Protein AF-A0A7X9L9M0-F1 (afdb_monomer_lite)

pLDDT: mean 81.58, std 21.86, range [38.03, 98.25]

Foldseek 3Di:
DLVVLLVVCVVQCLCVLAPPVCSVVLSVVLSVQCVVPHCLVVCCVVVVDDDPVSVVVSVVSSVVSLVVDDGPDPDRSPPDPDDDPPDPPPPDPDDDDDDDDD

Structure (mmCIF, N/CA/C/O backbone):
data_AF-A0A7X9L9M0-F1
#
_entry.id   AF-A0A7X9L9M0-F1
#
loop_
_atom_site.group_PDB
_atom_site.id
_atom_site.type_symbol
_atom_site.label_atom_id
_atom_site.label_alt_id
_atom_site.label_comp_id
_atom_site.label_asym_id
_atom_site.label_entity_id
_atom_site.label_seq_id
_atom_site.pdbx_PDB_ins_code
_atom_site.Cartn_x
_atom_site.Cartn_y
_atom_site.Cartn_z
_atom_site.occupancy
_atom_site.B_iso_or_equiv
_atom_site.auth_seq_id
_atom_site.auth_comp_id
_atom_site.auth_asym_id
_atom_site.auth_atom_id
_atom_site.pdbx_PDB_model_num
ATOM 1 N N . ALA A 1 1 ? -11.531 -2.804 0.227 1.00 92.25 1 ALA A N 1
ATOM 2 C CA . ALA A 1 1 ? -10.398 -1.998 0.720 1.00 92.25 1 ALA A CA 1
ATOM 3 C C . ALA A 1 1 ? -9.266 -1.910 -0.302 1.00 92.25 1 ALA A C 1
ATOM 5 O O . ALA A 1 1 ? -8.718 -0.835 -0.474 1.00 92.25 1 ALA A O 1
ATOM 6 N N . ASP A 1 2 ? -8.964 -2.988 -1.027 1.00 95.25 2 ASP A N 1
ATOM 7 C CA . ASP A 1 2 ? -7.840 -3.070 -1.977 1.00 95.25 2 ASP A CA 1
ATOM 8 C C . ASP A 1 2 ? -7.785 -1.918 -2.985 1.00 95.25 2 ASP A C 1
ATOM 10 O O . ASP A 1 2 ? -6.754 -1.277 -3.147 1.00 95.25 2 ASP A O 1
ATOM 14 N N . GLN A 1 3 ? -8.923 -1.606 -3.609 1.00 95.88 3 GLN A N 1
ATOM 15 C CA . GLN A 1 3 ? -9.026 -0.510 -4.574 1.00 95.88 3 GLN A CA 1
ATOM 16 C C . GLN A 1 3 ? -8.782 0.864 -3.936 1.00 95.88 3 GLN A C 1
ATOM 18 O O . GLN A 1 3 ? -8.210 1.734 -4.580 1.00 95.88 3 GLN A O 1
ATOM 23 N N . VAL A 1 4 ? -9.166 1.054 -2.668 1.00 96.38 4 VAL A N 1
ATOM 24 C CA . VAL A 1 4 ? -8.930 2.312 -1.942 1.00 96.38 4 VAL A CA 1
ATOM 25 C C . VAL A 1 4 ? -7.430 2.519 -1.763 1.00 96.38 4 VAL A C 1
ATOM 27 O O . VAL A 1 4 ? -6.913 3.574 -2.111 1.00 96.38 4 VAL A O 1
ATOM 30 N N . VAL A 1 5 ? -6.725 1.480 -1.304 1.00 96.94 5 VAL A N 1
ATOM 31 C CA . VAL A 1 5 ? -5.269 1.521 -1.134 1.00 96.94 5 VAL A CA 1
ATOM 32 C C . VAL A 1 5 ? -4.554 1.699 -2.472 1.00 96.94 5 VAL A C 1
ATOM 34 O O . VAL A 1 5 ? -3.665 2.536 -2.556 1.00 96.94 5 VAL A O 1
ATOM 37 N N . SER A 1 6 ? -4.939 0.953 -3.512 1.00 96.12 6 SER A N 1
ATOM 38 C CA . SER A 1 6 ? -4.292 1.022 -4.829 1.00 96.12 6 SER A CA 1
ATOM 39 C C . SER A 1 6 ? -4.426 2.407 -5.473 1.00 96.12 6 SER A C 1
ATOM 41 O O . SER A 1 6 ? -3.427 3.022 -5.848 1.00 96.12 6 SER A O 1
ATOM 43 N N . VAL A 1 7 ? -5.648 2.949 -5.519 1.00 96.25 7 VAL A N 1
ATOM 44 C CA . VAL A 1 7 ? -5.907 4.276 -6.095 1.00 96.25 7 VAL A CA 1
ATOM 45 C C . VAL A 1 7 ? -5.212 5.364 -5.284 1.00 96.25 7 VAL A C 1
ATOM 47 O O . VAL A 1 7 ? -4.556 6.229 -5.860 1.00 96.25 7 VAL A O 1
ATOM 50 N N . TRP A 1 8 ? -5.312 5.314 -3.954 1.00 97.00 8 TRP A N 1
ATOM 51 C CA .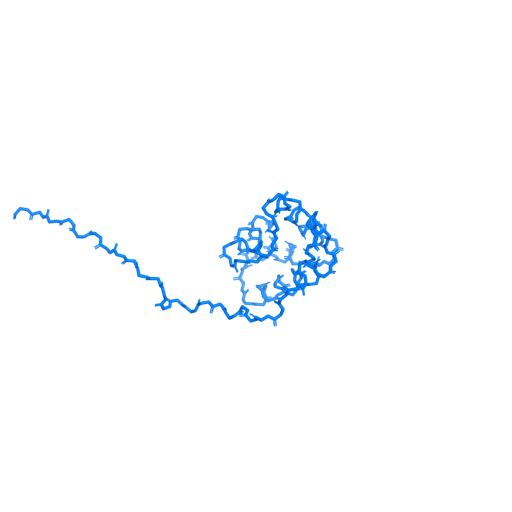 TRP A 1 8 ? -4.649 6.292 -3.098 1.00 97.00 8 TRP A CA 1
ATOM 52 C C . TRP A 1 8 ? -3.124 6.233 -3.252 1.00 97.00 8 TRP A C 1
ATOM 54 O O . TRP A 1 8 ? -2.492 7.275 -3.409 1.00 97.00 8 TRP A O 1
ATOM 64 N N . ALA A 1 9 ? -2.533 5.036 -3.279 1.00 96.62 9 ALA A N 1
ATOM 65 C CA . ALA A 1 9 ? -1.093 4.865 -3.442 1.00 96.62 9 ALA A CA 1
ATOM 66 C C . ALA A 1 9 ? -0.601 5.403 -4.794 1.00 96.62 9 ALA A C 1
ATOM 68 O O . ALA A 1 9 ? 0.412 6.100 -4.839 1.00 96.62 9 ALA A O 1
ATOM 69 N N . GLY A 1 10 ? -1.341 5.134 -5.874 1.00 94.00 10 GLY A N 1
ATOM 70 C CA . GLY A 1 10 ? -1.026 5.650 -7.205 1.00 94.00 10 GLY A CA 1
ATOM 71 C C . GLY A 1 10 ? -1.130 7.174 -7.303 1.00 94.00 10 GLY A C 1
ATOM 72 O O . GLY A 1 10 ? -0.239 7.807 -7.856 1.00 94.00 10 GLY A O 1
ATOM 73 N N . ILE A 1 11 ? -2.175 7.783 -6.731 1.00 95.88 11 ILE A N 1
ATOM 74 C CA . ILE A 1 11 ? -2.365 9.248 -6.758 1.00 95.88 11 ILE A CA 1
ATOM 75 C C . ILE A 1 11 ? -1.295 9.977 -5.932 1.00 95.88 11 ILE A C 1
ATOM 77 O O . ILE A 1 11 ? -0.877 11.067 -6.306 1.00 95.88 11 ILE A O 1
ATOM 81 N N . ASN A 1 12 ? -0.831 9.377 -4.833 1.00 96.25 12 ASN A N 1
ATOM 82 C CA . ASN A 1 12 ? 0.183 9.969 -3.952 1.00 96.25 12 ASN A CA 1
ATOM 83 C C . ASN A 1 12 ? 1.630 9.622 -4.362 1.00 96.25 12 ASN A C 1
ATOM 85 O O . ASN A 1 12 ? 2.550 9.795 -3.565 1.00 96.25 12 ASN A O 1
ATOM 89 N N . GLY A 1 13 ? 1.846 9.110 -5.580 1.00 95.12 13 GLY A N 1
ATOM 90 C CA . GLY A 1 13 ? 3.185 8.870 -6.135 1.00 95.12 13 GLY A CA 1
ATOM 91 C C . GLY A 1 13 ? 3.944 7.700 -5.502 1.00 95.12 13 GLY A C 1
ATOM 92 O O . GLY A 1 13 ? 5.148 7.537 -5.693 1.00 95.12 13 GLY A O 1
ATOM 93 N N . HIS A 1 14 ? 3.273 6.824 -4.747 1.00 95.88 14 HIS A N 1
ATOM 94 C CA . HIS A 1 14 ? 3.950 5.702 -4.093 1.00 95.88 14 HIS A CA 1
ATOM 95 C C . HIS A 1 14 ? 4.454 4.634 -5.073 1.00 95.88 14 HIS A C 1
ATOM 97 O O . HIS A 1 14 ? 5.205 3.755 -4.647 1.00 95.88 14 HIS A O 1
ATOM 103 N N . PHE A 1 15 ? 4.064 4.690 -6.348 1.00 94.31 15 PHE A N 1
ATOM 104 C CA . PHE A 1 15 ? 4.531 3.784 -7.402 1.00 94.31 15 PHE A CA 1
ATOM 105 C C . PHE A 1 15 ? 5.556 4.437 -8.349 1.00 94.31 15 PHE A C 1
ATOM 107 O O . PHE A 1 15 ? 6.015 3.770 -9.271 1.00 94.31 15 PHE A O 1
ATOM 114 N N . ASP A 1 16 ? 5.939 5.701 -8.132 1.00 93.25 16 ASP A N 1
ATOM 115 C CA . ASP A 1 16 ? 6.744 6.481 -9.091 1.00 93.25 16 ASP A CA 1
ATOM 116 C C . ASP A 1 16 ? 8.186 5.973 -9.254 1.00 93.25 16 ASP A C 1
ATOM 118 O O . ASP A 1 16 ? 8.812 6.162 -10.296 1.00 93.25 16 ASP A O 1
ATOM 122 N N . ASP A 1 17 ? 8.715 5.290 -8.242 1.00 90.88 17 ASP A N 1
ATOM 123 C CA . ASP A 1 17 ? 10.021 4.624 -8.255 1.00 90.88 17 ASP A CA 1
ATOM 124 C C . ASP A 1 17 ? 9.976 3.212 -8.862 1.00 90.88 17 ASP A C 1
ATOM 126 O O . ASP A 1 17 ? 11.021 2.593 -9.078 1.00 90.88 17 ASP A O 1
ATOM 130 N N . VAL A 1 18 ? 8.783 2.682 -9.149 1.00 92.00 18 VAL A N 1
ATOM 131 C CA . VAL A 1 18 ? 8.599 1.346 -9.717 1.00 92.00 18 VAL A CA 1
ATOM 132 C C . VAL A 1 18 ? 8.650 1.428 -11.246 1.00 92.00 18 VAL A C 1
ATOM 134 O O . VAL A 1 18 ? 7.882 2.179 -11.851 1.00 92.00 18 VAL A O 1
ATOM 137 N N . PRO A 1 19 ? 9.496 0.627 -11.927 1.00 92.50 19 PRO A N 1
ATOM 138 C CA . PRO A 1 19 ? 9.495 0.573 -13.385 1.00 92.50 19 PRO A CA 1
ATOM 139 C C . PRO A 1 19 ? 8.099 0.267 -13.933 1.00 92.50 19 PRO A C 1
ATOM 141 O O . PRO A 1 19 ? 7.436 -0.645 -13.448 1.00 92.50 19 PRO A O 1
ATOM 144 N N . VAL A 1 20 ? 7.678 0.960 -14.997 1.00 93.50 20 VAL A N 1
ATOM 145 C CA . VAL A 1 20 ? 6.329 0.812 -15.588 1.00 93.50 20 VAL A CA 1
ATOM 146 C C . VAL A 1 20 ? 5.968 -0.651 -15.880 1.00 93.50 20 VAL A C 1
ATOM 148 O O . VAL A 1 20 ? 4.841 -1.074 -15.633 1.00 93.50 20 VAL A O 1
ATOM 151 N N . ALA A 1 21 ? 6.932 -1.445 -16.358 1.00 93.62 21 ALA A N 1
ATOM 152 C CA . ALA A 1 21 ? 6.744 -2.870 -16.643 1.00 93.62 21 ALA A CA 1
ATOM 153 C C . ALA A 1 21 ? 6.432 -3.720 -15.393 1.00 93.62 21 ALA A C 1
ATOM 155 O O . ALA A 1 21 ? 5.870 -4.806 -15.515 1.00 93.62 21 ALA A O 1
ATOM 156 N N . ASP A 1 22 ? 6.779 -3.225 -14.205 1.00 95.75 22 ASP A N 1
ATOM 157 C CA . ASP A 1 22 ? 6.606 -3.894 -12.921 1.00 95.75 22 ASP A CA 1
ATOM 158 C C . ASP A 1 22 ? 5.427 -3.364 -12.100 1.00 95.75 22 ASP A C 1
ATOM 160 O O . ASP A 1 22 ? 5.055 -4.028 -11.138 1.00 95.75 22 ASP A O 1
ATOM 164 N N . VAL A 1 23 ? 4.809 -2.232 -12.459 1.00 94.75 23 VAL A N 1
ATOM 165 C CA . VAL A 1 23 ? 3.778 -1.571 -11.628 1.00 94.75 23 VAL A CA 1
ATOM 166 C C . VAL A 1 23 ? 2.623 -2.508 -11.273 1.00 94.75 23 VAL A C 1
ATOM 168 O O . VAL A 1 23 ? 2.274 -2.635 -10.104 1.00 94.75 23 VAL A O 1
ATOM 171 N N . LEU A 1 24 ? 2.071 -3.234 -12.250 1.00 96.06 24 LEU A N 1
ATOM 172 C CA . LEU A 1 24 ? 0.961 -4.167 -12.000 1.00 96.06 24 LEU A CA 1
ATOM 173 C C . LEU A 1 24 ? 1.373 -5.336 -11.092 1.00 96.06 24 LEU A C 1
ATOM 175 O O . LEU A 1 24 ? 0.590 -5.807 -10.268 1.00 96.06 24 LEU A O 1
ATOM 179 N N . ARG A 1 25 ? 2.617 -5.810 -11.231 1.00 96.62 25 ARG A N 1
ATOM 180 C CA . ARG A 1 25 ? 3.172 -6.869 -10.380 1.00 96.62 25 ARG A CA 1
ATOM 181 C C . ARG A 1 25 ? 3.396 -6.354 -8.961 1.00 96.62 25 ARG A C 1
ATOM 183 O O . ARG A 1 25 ? 3.001 -7.018 -8.009 1.00 96.62 25 ARG A O 1
ATOM 190 N N . PHE A 1 26 ? 3.972 -5.164 -8.836 1.00 96.81 26 PHE A N 1
ATOM 191 C CA . PHE A 1 26 ? 4.181 -4.479 -7.569 1.00 96.81 26 PHE A CA 1
ATOM 192 C C . PHE A 1 26 ? 2.863 -4.267 -6.823 1.00 96.81 26 PHE A C 1
ATOM 194 O O . PHE A 1 26 ? 2.770 -4.646 -5.662 1.00 96.81 26 PHE A O 1
ATOM 201 N N . GLU A 1 27 ? 1.832 -3.736 -7.485 1.00 97.19 27 GLU A N 1
ATOM 202 C CA . GLU A 1 27 ? 0.503 -3.541 -6.895 1.00 97.19 27 GLU A CA 1
ATOM 203 C C . GLU A 1 27 ? -0.080 -4.866 -6.388 1.00 97.19 27 GLU A C 1
ATOM 205 O O . GLU A 1 27 ? -0.502 -4.965 -5.234 1.00 97.19 27 GLU A O 1
ATOM 210 N N . SER A 1 28 ? -0.072 -5.907 -7.227 1.00 97.94 28 SER A N 1
ATOM 211 C CA . SER A 1 28 ? -0.603 -7.218 -6.850 1.00 97.94 28 SER A CA 1
ATOM 212 C C . SER A 1 28 ? 0.130 -7.811 -5.645 1.00 97.94 28 SER A C 1
ATOM 214 O O . SER A 1 28 ? -0.510 -8.348 -4.740 1.00 97.94 28 SER A O 1
ATOM 216 N N . GLU A 1 29 ? 1.461 -7.733 -5.625 1.00 97.75 29 GLU A N 1
ATOM 217 C CA . GLU A 1 29 ? 2.281 -8.249 -4.530 1.00 97.75 29 GLU A CA 1
ATOM 218 C C . GLU A 1 29 ? 2.154 -7.398 -3.255 1.00 97.75 29 GLU A C 1
ATOM 220 O O . GLU A 1 29 ? 2.113 -7.959 -2.160 1.00 97.75 29 GLU A O 1
ATOM 225 N N . LEU A 1 30 ? 2.011 -6.074 -3.374 1.00 97.88 30 LEU A N 1
ATOM 226 C CA . LEU A 1 30 ? 1.732 -5.173 -2.254 1.00 97.88 30 LEU A CA 1
ATOM 227 C C . LEU A 1 30 ? 0.384 -5.508 -1.611 1.00 97.88 30 LEU A C 1
ATOM 229 O O . LEU A 1 30 ? 0.297 -5.648 -0.393 1.00 97.88 30 LEU A O 1
ATOM 233 N N . LEU A 1 31 ? -0.675 -5.668 -2.409 1.00 98.19 31 LEU A N 1
ATOM 234 C CA . LEU A 1 31 ? -1.993 -6.042 -1.892 1.00 98.19 31 LEU A CA 1
ATOM 235 C C . LEU A 1 31 ? -1.945 -7.409 -1.201 1.00 98.19 31 LEU A C 1
ATOM 237 O O . LEU A 1 31 ? -2.523 -7.588 -0.130 1.00 98.19 31 LEU A O 1
ATOM 241 N N . ASP A 1 32 ? -1.204 -8.360 -1.765 1.00 98.25 32 ASP A N 1
ATOM 242 C CA . ASP A 1 32 ? -0.960 -9.653 -1.130 1.00 98.25 32 ASP A CA 1
ATOM 243 C C . ASP A 1 32 ? -0.167 -9.544 0.175 1.00 98.25 32 ASP A C 1
ATOM 245 O O . ASP A 1 32 ? -0.482 -10.249 1.138 1.00 98.25 32 ASP A O 1
ATOM 249 N N . TYR A 1 33 ? 0.837 -8.669 0.233 1.00 97.88 33 TYR A N 1
ATOM 250 C CA . TYR A 1 33 ? 1.582 -8.369 1.452 1.00 97.88 33 TYR A CA 1
ATOM 251 C C . TYR A 1 33 ? 0.644 -7.834 2.534 1.00 97.88 33 TYR A C 1
ATOM 253 O O . TYR A 1 33 ? 0.601 -8.395 3.630 1.00 97.88 33 TYR A O 1
ATOM 261 N N . LEU A 1 34 ? -0.171 -6.827 2.209 1.00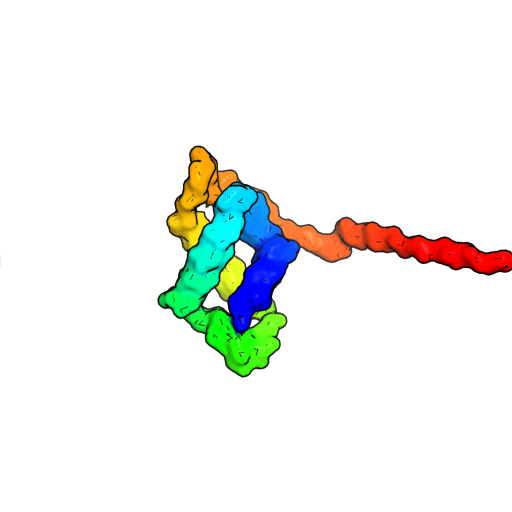 97.69 34 LEU A N 1
ATOM 262 C CA . LEU A 1 34 ? -1.136 -6.233 3.134 1.00 97.69 34 LEU A CA 1
ATOM 263 C C . LEU A 1 34 ? -2.119 -7.280 3.668 1.00 97.69 34 LEU A C 1
ATOM 265 O O . LEU A 1 34 ? -2.284 -7.395 4.877 1.00 97.69 34 LEU A O 1
ATOM 269 N N . ARG A 1 35 ? -2.688 -8.130 2.800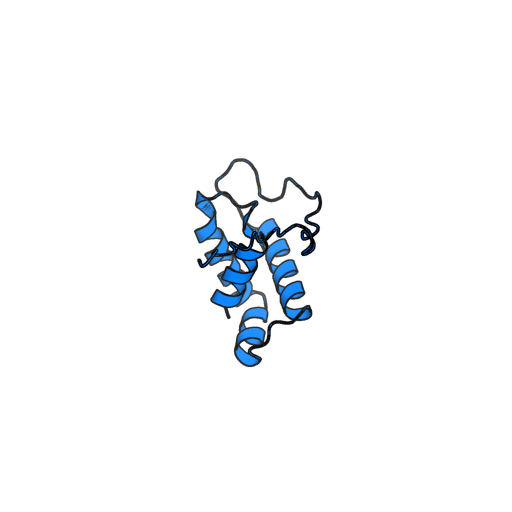 1.00 97.56 35 ARG A N 1
ATOM 270 C CA . ARG A 1 35 ? -3.608 -9.207 3.219 1.00 97.56 35 ARG A CA 1
ATOM 271 C C . ARG A 1 35 ? -2.975 -10.204 4.193 1.00 97.56 35 ARG A C 1
ATOM 273 O O . ARG A 1 35 ? -3.680 -10.788 5.009 1.00 97.56 35 ARG A O 1
ATOM 280 N N . ARG A 1 36 ? -1.673 -10.476 4.062 1.00 97.31 36 ARG A N 1
ATOM 281 C CA . ARG A 1 36 ? -0.983 -11.536 4.823 1.00 97.31 36 ARG A CA 1
ATOM 282 C C . ARG A 1 36 ? -0.248 -11.025 6.059 1.00 97.31 36 ARG A C 1
ATOM 284 O O . ARG A 1 36 ? 0.109 -11.837 6.913 1.00 97.31 36 ARG A O 1
ATOM 291 N N . ARG A 1 37 ? 0.082 -9.733 6.114 1.00 95.88 37 ARG A N 1
ATOM 292 C CA . ARG A 1 37 ? 1.018 -9.168 7.099 1.00 95.88 37 ARG A CA 1
ATOM 293 C C . ARG A 1 37 ? 0.428 -8.047 7.941 1.00 95.88 37 ARG A C 1
ATOM 295 O O . ARG A 1 37 ? 1.028 -7.728 8.963 1.00 95.88 37 ARG A O 1
ATOM 302 N N . THR A 1 38 ? -0.705 -7.471 7.548 1.00 97.00 38 THR A N 1
ATOM 303 C CA . THR A 1 38 ? -1.334 -6.358 8.265 1.00 97.00 38 THR A CA 1
ATOM 304 C C . THR A 1 38 ? -2.837 -6.581 8.424 1.00 97.00 38 THR A C 1
ATOM 306 O O . THR A 1 38 ? -3.411 -7.520 7.877 1.00 97.00 38 THR A O 1
ATOM 309 N N . ASP A 1 39 ? -3.471 -5.710 9.201 1.00 96.88 39 ASP A N 1
ATOM 310 C CA . ASP A 1 39 ? -4.918 -5.608 9.397 1.00 96.88 39 ASP A CA 1
ATOM 311 C C . ASP A 1 39 ? -5.533 -4.418 8.635 1.00 96.88 39 ASP A C 1
ATOM 313 O O . ASP A 1 39 ? -6.743 -4.216 8.673 1.00 96.88 39 ASP A O 1
ATOM 317 N N . ILE A 1 40 ? -4.726 -3.654 7.891 1.00 97.12 40 ILE A N 1
ATOM 318 C CA . ILE A 1 40 ? -5.129 -2.413 7.209 1.00 97.12 40 ILE A CA 1
ATOM 319 C C . ILE A 1 40 ? -6.357 -2.631 6.318 1.00 97.12 40 ILE A C 1
ATOM 321 O O . ILE A 1 40 ? -7.325 -1.875 6.377 1.00 97.12 40 ILE A O 1
ATOM 325 N N . LEU A 1 41 ? -6.343 -3.683 5.491 1.00 97.38 41 LEU A N 1
ATOM 326 C CA . LEU A 1 41 ? -7.434 -3.946 4.551 1.00 97.38 41 LEU A CA 1
ATOM 327 C C . LEU A 1 41 ? -8.733 -4.343 5.265 1.00 97.38 41 LEU A C 1
ATOM 329 O O . LEU A 1 41 ? -9.806 -3.937 4.816 1.00 97.38 41 LEU A O 1
ATOM 333 N N . SER A 1 42 ? -8.651 -5.095 6.368 1.00 97.12 42 SER A N 1
ATOM 334 C CA . SER A 1 42 ? -9.814 -5.400 7.212 1.00 97.12 42 SER A CA 1
ATOM 335 C C . SER A 1 42 ? -10.326 -4.150 7.919 1.00 97.12 42 SER A C 1
ATOM 337 O O . SER A 1 42 ? -11.515 -3.868 7.833 1.00 97.12 42 SER A O 1
ATOM 339 N N . THR A 1 43 ? -9.443 -3.339 8.505 1.00 96.00 43 THR A N 1
ATOM 340 C CA . THR A 1 43 ? -9.808 -2.092 9.191 1.00 96.00 43 THR A CA 1
ATOM 341 C C . THR A 1 43 ? -10.547 -1.138 8.257 1.00 96.00 43 THR A C 1
ATOM 343 O O . THR A 1 43 ? -11.617 -0.641 8.604 1.00 96.00 43 THR A O 1
ATOM 346 N N . ILE A 1 44 ? -10.053 -0.937 7.031 1.00 96.50 44 ILE A N 1
ATOM 347 C CA . ILE A 1 44 ? -10.735 -0.107 6.025 1.00 96.50 44 ILE A CA 1
ATOM 348 C C . ILE A 1 44 ? -12.087 -0.719 5.636 1.00 96.50 44 ILE A C 1
ATOM 350 O O . ILE A 1 44 ? -13.066 0.003 5.465 1.00 96.50 44 ILE A O 1
ATOM 354 N N . ALA A 1 45 ? -12.161 -2.043 5.463 1.00 95.69 45 ALA A N 1
ATOM 355 C CA . ALA A 1 45 ? -13.397 -2.710 5.057 1.00 95.69 45 ALA A CA 1
ATOM 356 C C . ALA A 1 45 ? -14.488 -2.662 6.139 1.00 95.69 45 ALA A C 1
ATOM 358 O O . ALA A 1 45 ? -15.664 -2.540 5.805 1.00 95.69 45 ALA A O 1
ATOM 359 N N . GLU A 1 46 ? -14.103 -2.759 7.410 1.00 96.38 46 GLU A N 1
ATOM 360 C CA . GLU A 1 46 ? -15.017 -2.765 8.553 1.00 96.38 46 GLU A CA 1
ATOM 361 C C . GLU A 1 46 ? -15.464 -1.357 8.948 1.00 96.38 46 GLU A C 1
ATOM 363 O O . GLU A 1 46 ? -16.640 -1.141 9.235 1.00 96.38 46 GLU A O 1
ATOM 368 N N . THR A 1 47 ? -14.540 -0.394 8.953 1.00 95.81 47 THR A N 1
ATOM 369 C CA . THR A 1 47 ? -14.838 0.983 9.375 1.00 95.81 47 THR A CA 1
ATOM 370 C C . THR A 1 47 ? -15.388 1.841 8.241 1.00 95.81 47 THR A C 1
ATOM 372 O O . THR A 1 47 ? -16.149 2.770 8.495 1.00 95.81 47 THR A O 1
ATOM 375 N N . GLY A 1 48 ? -14.995 1.556 6.995 1.00 93.88 48 GLY A N 1
ATOM 376 C CA . GLY A 1 48 ? -15.268 2.414 5.841 1.00 93.88 48 GLY A CA 1
ATOM 377 C C . GLY A 1 48 ? -14.527 3.755 5.869 1.00 93.88 48 GLY A C 1
ATOM 378 O O . GLY A 1 48 ? -14.784 4.597 5.010 1.00 93.88 48 GLY A O 1
ATOM 379 N N . ASN A 1 49 ? -13.625 3.961 6.831 1.00 92.75 49 ASN A N 1
ATOM 380 C CA . ASN A 1 49 ? -12.945 5.230 7.044 1.00 92.75 49 ASN A CA 1
ATOM 381 C C . ASN A 1 49 ? -11.554 5.235 6.406 1.00 92.75 49 ASN A C 1
ATOM 383 O O . ASN A 1 49 ? -10.889 4.205 6.287 1.00 92.75 49 ASN A O 1
ATOM 387 N N . TRP A 1 50 ? -11.123 6.432 6.019 1.00 94.31 50 TRP A N 1
ATOM 388 C CA . TRP A 1 50 ? -9.760 6.723 5.601 1.00 94.31 50 TRP A CA 1
ATOM 389 C C . TRP A 1 50 ? -9.300 7.981 6.337 1.00 94.31 50 TRP A C 1
ATOM 391 O O . TRP A 1 50 ? -9.685 9.091 5.972 1.00 94.31 50 TRP A O 1
ATOM 401 N N . ASP A 1 51 ? -8.540 7.789 7.409 1.00 94.06 51 ASP A N 1
ATOM 402 C CA . ASP A 1 51 ? -7.979 8.844 8.254 1.00 94.06 51 ASP A CA 1
ATOM 403 C C . ASP A 1 51 ? -6.444 8.856 8.185 1.00 94.06 51 ASP A C 1
ATOM 405 O O . ASP A 1 51 ? -5.822 8.021 7.519 1.00 94.06 51 ASP A O 1
ATOM 409 N N . ASP A 1 52 ? -5.830 9.822 8.870 1.00 94.38 52 ASP A N 1
ATOM 410 C CA . ASP A 1 52 ? -4.375 9.992 8.886 1.00 94.38 52 ASP A CA 1
ATOM 411 C C . ASP A 1 52 ? -3.656 8.760 9.453 1.00 94.38 52 ASP A C 1
ATOM 413 O O . ASP A 1 52 ? -2.587 8.390 8.968 1.00 94.38 52 ASP A O 1
ATOM 417 N N . ASP A 1 53 ? -4.243 8.081 10.440 1.00 94.69 53 ASP A N 1
ATOM 418 C CA . ASP A 1 53 ? -3.668 6.868 11.027 1.00 94.69 53 ASP A CA 1
ATOM 419 C C . ASP A 1 53 ? -3.65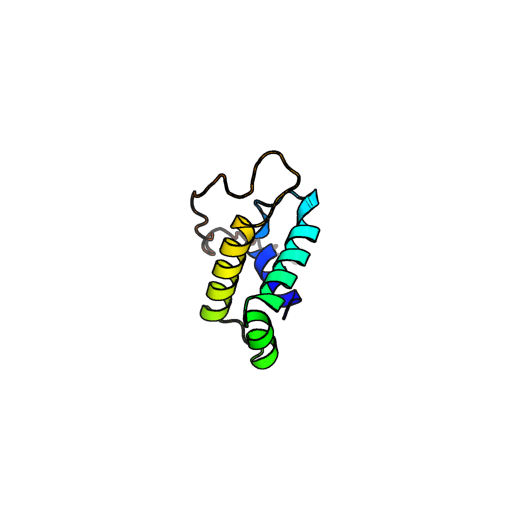3 5.716 10.012 1.00 94.69 53 ASP A C 1
ATOM 421 O O . ASP A 1 53 ? -2.631 5.043 9.840 1.00 94.69 53 ASP A O 1
ATOM 425 N N . THR A 1 54 ? -4.751 5.536 9.274 1.00 95.81 54 THR A N 1
ATOM 426 C CA . THR A 1 54 ? -4.856 4.561 8.181 1.00 95.81 54 THR A CA 1
ATOM 427 C C . THR A 1 54 ? -3.858 4.875 7.069 1.00 95.81 54 THR A C 1
ATOM 429 O O . THR A 1 54 ? -3.135 3.982 6.616 1.00 95.81 54 THR A O 1
ATOM 432 N N . ALA A 1 55 ? -3.765 6.143 6.659 1.00 96.19 55 ALA A N 1
ATOM 433 C CA . ALA A 1 55 ? -2.814 6.583 5.644 1.00 96.19 55 ALA A CA 1
ATOM 434 C C . ALA A 1 55 ? -1.364 6.313 6.083 1.00 96.19 55 ALA A C 1
ATOM 436 O O . ALA A 1 55 ? -0.596 5.695 5.347 1.00 96.19 55 ALA A O 1
ATOM 437 N N . ASN A 1 56 ? -1.002 6.677 7.315 1.00 97.25 56 ASN A N 1
ATOM 438 C CA . ASN A 1 56 ? 0.330 6.437 7.871 1.00 97.25 56 ASN A CA 1
ATOM 439 C C . ASN A 1 56 ? 0.671 4.939 7.950 1.00 97.25 56 ASN A C 1
ATOM 441 O O . ASN A 1 56 ? 1.799 4.539 7.642 1.00 97.25 56 ASN A O 1
ATOM 445 N N . ALA A 1 57 ? -0.295 4.093 8.320 1.00 97.06 57 ALA A N 1
ATOM 446 C CA . ALA A 1 57 ? -0.117 2.644 8.338 1.00 97.06 57 ALA A CA 1
ATOM 447 C C . ALA A 1 57 ? 0.149 2.084 6.929 1.00 97.06 57 ALA A C 1
ATOM 449 O O . ALA A 1 57 ? 1.050 1.259 6.753 1.00 97.06 57 ALA A O 1
ATOM 450 N N . VAL A 1 58 ? -0.582 2.568 5.918 1.00 97.38 58 VAL A N 1
ATOM 451 C CA . VAL A 1 58 ? -0.373 2.205 4.507 1.00 97.38 58 VAL A CA 1
ATOM 452 C C . VAL A 1 58 ? 1.011 2.640 4.029 1.00 97.38 58 VAL A C 1
ATOM 454 O O . VAL A 1 58 ? 1.734 1.818 3.468 1.00 97.38 58 VAL A O 1
ATOM 457 N N . VAL A 1 59 ? 1.426 3.884 4.298 1.00 97.88 59 VAL A N 1
ATOM 458 C CA . VAL A 1 59 ? 2.762 4.398 3.932 1.00 97.88 59 VAL A CA 1
ATOM 459 C C . VAL A 1 59 ? 3.863 3.514 4.505 1.00 97.88 59 VAL A C 1
ATOM 461 O O . VAL A 1 59 ? 4.778 3.108 3.785 1.00 97.88 59 VAL A O 1
ATOM 464 N N . LYS A 1 60 ? 3.763 3.171 5.792 1.00 97.50 60 LYS A N 1
ATOM 465 C CA . LYS A 1 60 ? 4.735 2.302 6.456 1.00 97.50 60 LYS A CA 1
ATOM 466 C C . LYS A 1 60 ? 4.789 0.918 5.806 1.00 97.50 60 LYS A C 1
ATOM 468 O O . LYS A 1 60 ? 5.878 0.426 5.515 1.00 97.50 60 LYS A O 1
ATOM 473 N N . ALA A 1 61 ? 3.634 0.313 5.535 1.00 97.38 61 ALA A N 1
ATOM 474 C CA . ALA A 1 61 ? 3.562 -0.998 4.901 1.00 97.38 61 ALA A CA 1
ATOM 475 C C . ALA A 1 61 ? 4.138 -0.993 3.472 1.00 97.38 61 ALA A C 1
ATOM 477 O O . ALA A 1 61 ? 4.839 -1.931 3.095 1.00 97.38 61 ALA A O 1
ATOM 478 N N . ILE A 1 62 ? 3.902 0.073 2.698 1.00 96.81 62 ILE A N 1
ATOM 479 C CA . ILE A 1 62 ? 4.501 0.256 1.368 1.00 96.81 62 ILE A CA 1
ATOM 480 C C . ILE A 1 62 ? 6.025 0.349 1.476 1.00 96.81 62 ILE A C 1
ATOM 482 O O . ILE A 1 62 ? 6.725 -0.323 0.721 1.00 96.81 62 ILE A O 1
ATOM 486 N N . ALA A 1 63 ? 6.552 1.144 2.412 1.00 95.62 63 ALA A N 1
ATOM 487 C CA . ALA A 1 63 ? 7.996 1.298 2.596 1.00 95.62 63 ALA A CA 1
ATOM 488 C C . ALA A 1 63 ? 8.673 -0.033 2.975 1.00 95.62 63 ALA A C 1
ATOM 490 O O . ALA A 1 63 ? 9.698 -0.404 2.398 1.00 95.62 63 ALA A O 1
ATOM 491 N N . GLU A 1 64 ? 8.068 -0.791 3.894 1.00 95.69 64 GLU A N 1
ATOM 492 C CA . GLU A 1 64 ? 8.532 -2.131 4.271 1.00 95.69 64 GLU A CA 1
ATOM 493 C C . GLU A 1 64 ? 8.516 -3.097 3.078 1.00 95.69 64 GLU A C 1
ATOM 495 O O . GLU A 1 64 ? 9.490 -3.818 2.845 1.00 95.69 64 GLU A O 1
ATOM 500 N N . PHE A 1 65 ? 7.437 -3.082 2.292 1.00 95.88 65 PHE A N 1
ATOM 501 C CA . PHE A 1 65 ? 7.297 -3.930 1.113 1.00 95.88 65 PHE A CA 1
ATOM 502 C C . PHE A 1 65 ? 8.320 -3.582 0.019 1.00 95.88 65 PHE A C 1
ATOM 504 O O . PHE A 1 65 ? 8.962 -4.480 -0.531 1.00 95.88 65 PHE A O 1
ATOM 511 N N . LYS A 1 66 ? 8.558 -2.292 -0.253 1.00 94.12 66 LYS A N 1
ATOM 512 C CA . LYS A 1 66 ? 9.567 -1.834 -1.227 1.00 94.12 66 LYS A CA 1
ATOM 513 C C . LYS A 1 66 ? 10.970 -2.350 -0.914 1.00 94.12 66 LYS A C 1
ATOM 515 O O . LYS A 1 66 ? 11.698 -2.717 -1.833 1.00 94.12 66 LYS A O 1
ATOM 520 N N . GLY A 1 67 ? 11.337 -2.457 0.366 1.00 92.38 67 GLY A N 1
ATOM 521 C CA . GLY A 1 67 ? 12.620 -3.039 0.779 1.00 92.38 67 GLY A CA 1
ATOM 522 C C . GLY A 1 67 ? 12.781 -4.524 0.412 1.00 92.38 67 GLY A C 1
ATOM 523 O O . GLY A 1 67 ? 13.904 -5.022 0.282 1.00 92.38 67 GLY A O 1
ATOM 524 N N . GLN A 1 68 ? 11.668 -5.233 0.222 1.00 91.56 68 GLN A N 1
ATOM 525 C CA . GLN A 1 68 ? 11.617 -6.661 -0.097 1.00 91.56 68 GLN A CA 1
ATOM 526 C C . GLN A 1 68 ? 11.398 -6.923 -1.590 1.00 91.56 68 GLN A C 1
ATOM 528 O O . GLN A 1 68 ? 11.829 -7.962 -2.098 1.00 91.56 68 GLN A O 1
ATOM 533 N N . PHE A 1 69 ? 10.756 -5.992 -2.296 1.00 93.06 69 PHE A N 1
ATOM 534 C CA . PHE A 1 69 ? 10.425 -6.144 -3.704 1.00 93.06 69 PHE A CA 1
ATOM 535 C C . PHE A 1 69 ? 11.672 -6.164 -4.597 1.00 93.06 69 PHE A C 1
ATOM 537 O O . PHE A 1 69 ? 12.650 -5.433 -4.404 1.00 93.06 69 PHE A O 1
ATOM 544 N N . ARG A 1 70 ? 11.635 -7.029 -5.614 1.00 90.69 70 ARG A N 1
ATOM 545 C CA . ARG A 1 70 ? 12.693 -7.169 -6.619 1.00 90.69 70 ARG A CA 1
ATOM 546 C C . ARG A 1 70 ? 12.141 -6.794 -7.989 1.00 90.69 70 ARG A C 1
ATOM 548 O O . ARG A 1 70 ? 11.507 -7.603 -8.675 1.00 90.69 70 ARG A O 1
ATOM 555 N N . ALA A 1 71 ? 12.399 -5.543 -8.360 1.00 87.88 71 ALA A N 1
ATOM 556 C CA . ALA A 1 71 ? 12.118 -5.029 -9.690 1.00 87.88 71 ALA A CA 1
ATOM 557 C C . ALA A 1 71 ? 12.957 -5.767 -10.744 1.00 87.88 71 ALA A C 1
ATOM 559 O O . ALA A 1 71 ? 14.021 -6.311 -10.454 1.00 87.88 71 ALA A O 1
ATOM 560 N N . SER A 1 72 ? 12.442 -5.806 -11.965 1.00 79.94 72 SER A N 1
ATOM 561 C CA . SER A 1 72 ? 13.087 -6.441 -13.116 1.00 79.94 72 SER A CA 1
ATOM 562 C C . SER A 1 72 ? 14.263 -5.627 -13.680 1.00 79.94 72 SER A C 1
ATOM 564 O O . SER A 1 72 ? 15.043 -6.156 -14.471 1.00 79.94 72 SER A O 1
ATOM 566 N N . GLY A 1 73 ? 14.409 -4.360 -13.271 1.00 68.38 73 GLY A N 1
ATOM 567 C CA . GLY A 1 73 ? 15.507 -3.474 -13.662 1.00 68.38 73 GLY A CA 1
ATOM 568 C C . GLY A 1 73 ? 16.779 -3.631 -12.816 1.00 68.38 73 GLY A C 1
ATOM 569 O O . GLY A 1 73 ? 16.735 -4.057 -11.667 1.00 68.38 73 GLY A O 1
ATOM 570 N N . ASP A 1 74 ? 17.916 -3.218 -13.386 1.00 57.88 74 ASP A N 1
ATOM 571 C CA . ASP A 1 74 ? 19.256 -3.246 -12.760 1.00 57.88 74 ASP A CA 1
ATOM 572 C C . ASP A 1 74 ? 19.417 -2.235 -11.599 1.00 57.88 74 ASP A C 1
ATOM 574 O O . ASP A 1 74 ? 20.403 -2.235 -10.863 1.00 57.88 74 ASP A O 1
ATOM 578 N N . HIS A 1 75 ? 18.423 -1.368 -11.394 1.00 58.06 75 HIS A N 1
ATOM 579 C CA . HIS A 1 75 ? 18.348 -0.449 -10.264 1.00 58.06 75 HIS A CA 1
ATOM 580 C C . HIS A 1 75 ? 17.269 -0.927 -9.294 1.00 58.06 75 HIS A C 1
ATOM 582 O O . HIS A 1 75 ? 16.076 -0.882 -9.584 1.00 58.06 75 HIS A O 1
ATOM 588 N N . GLY A 1 76 ? 17.697 -1.432 -8.134 1.00 59.81 76 GLY A N 1
ATOM 589 C CA . GLY A 1 76 ? 16.779 -1.720 -7.037 1.00 59.81 76 GLY A CA 1
ATOM 590 C C . GLY A 1 76 ? 16.056 -0.446 -6.592 1.00 59.81 76 GLY A C 1
ATOM 591 O O . GLY A 1 76 ? 16.650 0.629 -6.588 1.00 59.81 76 GLY A O 1
ATOM 592 N N . LEU A 1 77 ? 14.800 -0.584 -6.156 1.00 67.88 77 LEU A N 1
ATOM 593 C CA . LEU A 1 77 ? 13.933 0.528 -5.726 1.00 67.88 77 LEU A CA 1
ATOM 594 C C . LEU A 1 77 ? 14.514 1.372 -4.567 1.00 67.88 77 LEU A C 1
ATOM 596 O O . L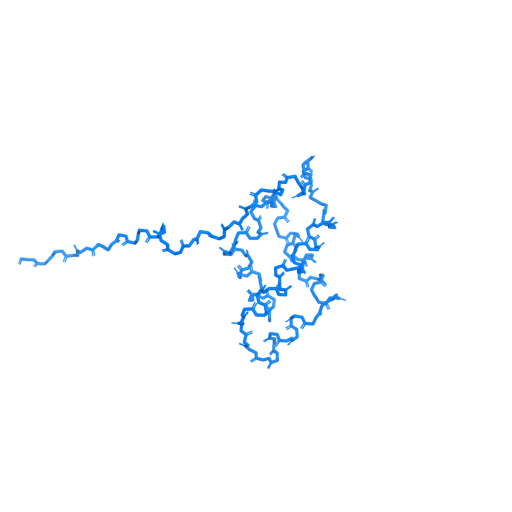EU A 1 77 ? 14.027 2.454 -4.276 1.00 67.88 77 LEU A O 1
ATOM 600 N N . ALA A 1 78 ? 15.552 0.878 -3.883 1.00 55.56 78 ALA A N 1
ATOM 601 C CA . ALA A 1 78 ? 16.128 1.478 -2.678 1.00 55.56 78 ALA A CA 1
ATOM 602 C C . ALA A 1 78 ? 17.185 2.574 -2.936 1.00 55.56 78 ALA A C 1
ATOM 604 O O . ALA A 1 78 ? 17.792 3.072 -1.987 1.00 55.56 78 ALA A O 1
ATOM 605 N N . ALA A 1 79 ? 17.445 2.946 -4.190 1.00 44.47 79 ALA A N 1
ATOM 606 C CA . ALA A 1 79 ? 18.400 3.997 -4.522 1.00 44.47 79 ALA A CA 1
ATOM 607 C C . ALA A 1 79 ? 17.687 5.342 -4.728 1.00 44.47 79 ALA A C 1
ATOM 609 O O . ALA A 1 79 ? 17.620 5.802 -5.855 1.00 44.47 79 ALA A O 1
ATOM 610 N N . GLU A 1 80 ? 17.142 5.927 -3.651 1.00 40.38 80 GLU A N 1
ATOM 611 C CA . GLU A 1 80 ? 17.096 7.381 -3.378 1.00 40.38 80 GLU A CA 1
ATOM 612 C C . GLU A 1 80 ? 16.235 7.694 -2.136 1.00 40.38 80 GLU A C 1
ATOM 614 O O . GLU A 1 80 ? 15.080 8.103 -2.211 1.00 40.38 80 GLU A O 1
ATOM 619 N N . GLU A 1 81 ? 16.832 7.593 -0.942 1.00 43.28 81 GLU A N 1
ATOM 620 C CA . GLU A 1 81 ? 16.332 8.320 0.235 1.00 43.28 81 GLU A CA 1
ATOM 621 C C . GLU A 1 81 ? 16.660 9.820 0.118 1.00 43.28 81 GLU A C 1
ATOM 623 O O . GLU A 1 81 ? 17.482 10.364 0.859 1.00 43.28 81 GLU A O 1
ATOM 628 N N . LYS A 1 82 ? 16.024 10.525 -0.823 1.00 38.03 82 LYS A N 1
ATOM 629 C CA . LYS A 1 82 ? 15.957 11.992 -0.787 1.00 38.03 82 LYS A CA 1
ATOM 630 C C . LYS A 1 82 ? 14.533 12.489 -0.984 1.00 38.03 82 LYS A C 1
ATOM 632 O O . LYS A 1 82 ? 14.182 13.051 -2.006 1.00 38.03 82 LYS A O 1
ATOM 637 N N . GLY A 1 83 ? 13.763 12.349 0.094 1.00 42.00 83 GLY A N 1
ATOM 638 C CA . GLY A 1 83 ? 12.758 13.329 0.496 1.00 42.00 83 GLY A CA 1
ATOM 639 C C . GLY A 1 83 ? 11.592 13.528 -0.464 1.00 42.00 83 GLY A C 1
ATOM 640 O O . GLY A 1 83 ? 11.505 14.565 -1.111 1.00 42.00 83 GLY A O 1
ATOM 641 N N . HIS A 1 84 ? 10.615 12.625 -0.421 1.00 39.03 84 HIS A N 1
ATOM 642 C CA . HIS A 1 84 ? 9.249 12.999 -0.778 1.00 39.03 84 HIS A CA 1
ATOM 643 C C . HIS A 1 84 ? 8.649 13.802 0.381 1.00 39.03 84 HIS A C 1
ATOM 645 O O . HIS A 1 84 ? 8.047 13.255 1.303 1.00 39.03 84 HIS A O 1
ATOM 651 N N . LYS A 1 85 ? 8.852 15.124 0.360 1.00 40.44 85 LYS A N 1
ATOM 652 C CA . LYS A 1 85 ? 7.847 16.011 0.944 1.00 40.44 85 LYS A CA 1
ATOM 653 C C . LYS A 1 85 ? 6.672 15.993 -0.034 1.00 40.44 85 LYS A C 1
ATOM 655 O O . LYS A 1 85 ? 6.920 16.282 -1.205 1.00 40.44 85 LYS A O 1
ATOM 660 N N . PRO A 1 86 ? 5.447 15.654 0.396 1.00 48.19 86 PRO A N 1
ATOM 661 C CA . PRO A 1 86 ? 4.285 15.893 -0.443 1.00 48.19 86 PRO A CA 1
ATOM 662 C C . PRO A 1 86 ? 4.317 17.364 -0.867 1.00 48.19 86 PRO A C 1
ATOM 664 O O . PRO A 1 86 ? 4.577 18.239 -0.032 1.00 48.19 86 PRO A O 1
ATOM 667 N N . LEU A 1 87 ? 4.149 17.626 -2.165 1.00 48.50 87 LEU A N 1
ATOM 668 C CA . LEU A 1 87 ? 3.871 18.980 -2.629 1.00 48.50 87 LEU A CA 1
ATOM 669 C C . LEU A 1 87 ? 2.627 19.435 -1.866 1.00 48.50 87 LEU A C 1
ATOM 671 O O . LEU A 1 87 ? 1.594 18.769 -1.915 1.00 48.50 87 LEU A O 1
ATOM 675 N N . GLY A 1 88 ? 2.762 20.509 -1.087 1.00 45.38 88 GLY A N 1
ATOM 676 C CA . GLY A 1 88 ? 1.600 21.166 -0.505 1.00 45.38 88 GLY A CA 1
ATOM 677 C C . GLY A 1 88 ? 0.696 21.646 -1.636 1.00 45.38 88 GLY A C 1
ATOM 678 O O . GLY A 1 88 ? 1.180 21.918 -2.733 1.00 45.38 88 GLY A O 1
ATOM 679 N N . ASP A 1 89 ? -0.599 21.771 -1.361 1.00 55.47 89 ASP A N 1
ATOM 680 C CA . ASP A 1 89 ? -1.663 22.154 -2.306 1.00 55.47 89 ASP A CA 1
ATOM 681 C C . ASP A 1 89 ? -1.451 23.501 -3.050 1.00 55.47 89 ASP A C 1
ATOM 683 O O . ASP A 1 89 ? -2.327 23.963 -3.778 1.00 55.47 89 ASP A O 1
ATOM 687 N N . GLU A 1 90 ? -0.302 24.158 -2.883 1.00 51.75 90 GLU A N 1
ATOM 688 C CA . GLU A 1 90 ? 0.024 25.489 -3.397 1.00 51.75 90 GLU A CA 1
ATOM 689 C C . GLU A 1 90 ? 0.477 25.506 -4.875 1.00 51.75 90 GLU A C 1
ATOM 691 O O . GLU A 1 90 ? 0.528 26.582 -5.467 1.00 51.75 90 GLU A O 1
ATOM 696 N N . ASP A 1 91 ? 0.734 24.348 -5.504 1.00 48.53 91 ASP A N 1
ATOM 697 C CA . ASP A 1 91 ? 1.206 24.241 -6.904 1.00 48.53 91 ASP A CA 1
ATOM 698 C C . ASP A 1 91 ? 0.136 23.756 -7.913 1.00 48.53 91 ASP A C 1
ATOM 700 O O . ASP A 1 91 ? 0.455 23.373 -9.040 1.00 48.53 91 ASP A O 1
ATOM 704 N N . ILE A 1 92 ? -1.156 23.779 -7.560 1.00 49.06 92 ILE A N 1
ATOM 705 C CA . ILE A 1 92 ? -2.243 23.444 -8.500 1.00 49.06 92 ILE A CA 1
ATOM 706 C C . ILE A 1 92 ? -2.860 24.732 -9.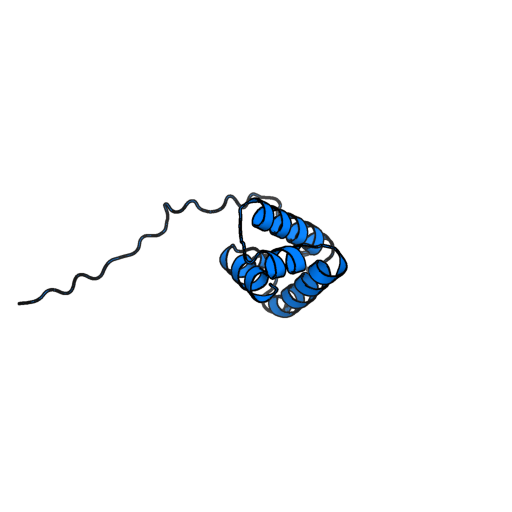066 1.00 49.06 92 ILE A C 1
ATOM 708 O O . ILE A 1 92 ? -3.856 25.252 -8.561 1.00 49.06 92 ILE A O 1
ATOM 712 N N . SER A 1 93 ? -2.298 25.254 -10.159 1.00 44.78 93 SER A N 1
ATOM 713 C CA . SER A 1 93 ? -2.922 26.329 -10.939 1.00 44.78 93 SER A CA 1
ATOM 714 C C . SER A 1 93 ? -4.064 25.778 -11.805 1.00 44.78 93 SER A C 1
ATOM 716 O O . SER A 1 93 ? -3.897 25.420 -12.969 1.00 44.78 93 SER A O 1
ATOM 718 N N . VAL A 1 94 ? -5.269 25.715 -11.233 1.00 46.94 94 VAL A N 1
ATOM 719 C CA . VAL A 1 94 ? -6.495 25.447 -12.001 1.00 46.94 94 VAL A CA 1
ATOM 720 C C . VAL A 1 94 ? -6.865 26.703 -12.798 1.00 46.94 94 VAL A C 1
ATOM 722 O O . VAL A 1 94 ? -7.497 27.623 -12.276 1.00 46.94 94 VAL A O 1
ATOM 725 N N . GLU A 1 95 ? -6.487 26.764 -14.075 1.00 48.94 95 GLU A N 1
ATOM 726 C CA . GLU A 1 95 ? -6.988 27.805 -14.978 1.00 48.94 95 GLU A CA 1
ATOM 727 C C . GLU A 1 95 ? -8.496 27.619 -15.215 1.00 48.94 95 GLU A C 1
ATOM 729 O O . GLU A 1 95 ? -8.955 26.654 -15.826 1.00 48.94 95 GLU A O 1
ATOM 734 N N . THR A 1 96 ? -9.293 28.566 -14.717 1.00 39.31 96 THR A N 1
ATOM 735 C CA . THR A 1 96 ? -10.739 28.622 -14.962 1.00 39.31 96 THR A CA 1
ATOM 736 C C . THR A 1 96 ? -11.004 29.306 -16.305 1.00 39.31 96 THR A C 1
ATOM 738 O O . THR A 1 96 ? -10.749 30.500 -16.457 1.00 39.31 96 THR A O 1
ATOM 741 N N . ILE A 1 97 ? -11.562 28.575 -17.276 1.00 56.53 97 ILE A N 1
ATOM 742 C CA . ILE A 1 97 ? -12.030 29.146 -18.548 1.00 56.53 97 ILE A CA 1
ATOM 743 C C . ILE A 1 97 ? -13.303 29.964 -18.282 1.00 56.53 97 ILE A C 1
ATOM 745 O O . ILE A 1 97 ? -14.357 29.404 -17.982 1.00 56.53 97 ILE A O 1
ATOM 749 N N . GLN A 1 98 ? -13.228 31.290 -18.415 1.00 46.47 98 GLN A N 1
ATOM 750 C CA . GLN A 1 98 ? -14.414 32.149 -18.418 1.00 46.47 98 GLN A CA 1
ATOM 751 C C . GLN A 1 98 ? -15.012 32.205 -19.830 1.00 46.47 98 GLN A C 1
ATOM 753 O O . GLN A 1 98 ? -14.451 32.821 -20.734 1.00 46.47 98 GLN A O 1
ATOM 758 N N . THR A 1 99 ? -16.171 31.576 -20.033 1.00 48.50 99 THR A N 1
ATOM 759 C CA . THR A 1 99 ? -17.006 31.802 -21.222 1.00 48.50 99 THR A CA 1
ATOM 760 C C . THR A 1 99 ? -17.519 33.240 -21.231 1.00 48.50 99 THR A C 1
ATOM 762 O O . THR A 1 99 ? -18.312 33.616 -20.367 1.00 48.50 99 THR A O 1
ATOM 765 N N . GLN A 1 100 ? -17.097 34.033 -22.220 1.00 42.25 100 GLN A N 1
ATOM 766 C CA . GLN A 1 100 ? -17.733 35.310 -22.535 1.00 42.25 100 GLN A CA 1
ATOM 767 C C . GLN A 1 100 ? -19.078 35.066 -23.220 1.00 42.25 100 GLN A C 1
ATOM 769 O O . GLN A 1 100 ? -19.168 34.259 -24.146 1.00 42.25 100 GLN A O 1
ATOM 774 N N . LYS A 1 101 ? -20.112 35.775 -22.766 1.00 41.34 101 LYS A N 1
ATOM 775 C CA . LYS A 1 101 ? -21.405 35.837 -23.437 1.00 41.34 101 LYS A CA 1
ATOM 776 C C . LYS A 1 101 ? -21.780 37.300 -23.680 1.00 41.34 101 LYS A C 1
ATOM 778 O O . LYS A 1 101 ? -21.951 38.029 -22.708 1.00 41.34 101 LYS A O 1
ATOM 783 N N . ASP A 1 102 ? -21.859 37.605 -24.978 1.00 40.62 102 ASP A N 1
ATOM 784 C CA . ASP A 1 102 ? -22.507 38.704 -25.722 1.00 40.62 102 ASP A CA 1
ATOM 785 C C . ASP A 1 102 ? -22.299 40.162 -25.269 1.00 40.62 102 ASP A C 1
ATOM 787 O O . ASP A 1 102 ? -22.868 40.582 -24.237 1.00 40.62 102 ASP A O 1
#

Radius of gyration: 17.2 Å; chains: 1; bounding box: 42×50×37 Å

Secondary structure (DSSP, 8-state):
-HHHHHHHHHHTTTTTTS-GGGHHHHHHHHHHHHHHH-SHHHHHHHH----HHHHHHHHHHHHHHHHH---SSSS-TTS--S--PPPPGGG-----------

Sequence (102 aa):
ADQVVSVWAGINGHFDDVPVADVLRFESELLDYLRRRTDILSTIAETGNWDDDTANAVVKAIAEFKGQFRASGDHGLAAEEKGHKPLGDEDISVETIQTQKD